Protein AF-A0A227J8K2-F1 (afdb_monomer_lite)

Structure (mmCIF, N/CA/C/O backbone):
data_AF-A0A227J8K2-F1
#
_entry.id   AF-A0A227J8K2-F1
#
loop_
_atom_site.group_PDB
_atom_site.id
_atom_site.type_symbol
_atom_site.label_atom_id
_atom_site.label_alt_id
_atom_site.label_comp_id
_atom_site.label_asym_id
_atom_site.label_entity_id
_atom_site.label_seq_id
_atom_site.pdbx_PDB_ins_code
_atom_site.Cartn_x
_atom_site.Cartn_y
_atom_site.Car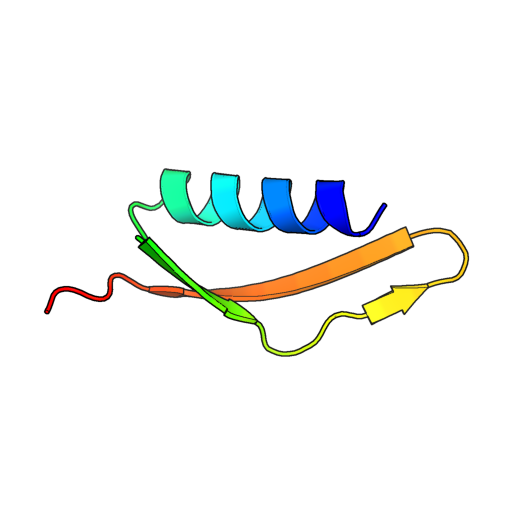tn_z
_atom_site.occupancy
_atom_site.B_iso_or_equiv
_atom_site.auth_seq_id
_atom_site.auth_comp_id
_atom_site.auth_asym_id
_atom_site.auth_atom_id
_atom_site.pdbx_PDB_model_num
ATOM 1 N N . MET A 1 1 ? 15.298 -2.114 -3.777 1.00 74.38 1 MET A N 1
ATOM 2 C CA . MET A 1 1 ? 14.055 -1.816 -4.523 1.00 74.38 1 MET A CA 1
ATOM 3 C C . MET A 1 1 ? 12.854 -2.501 -3.879 1.00 74.38 1 MET A C 1
ATOM 5 O O . MET A 1 1 ? 12.024 -1.794 -3.333 1.00 74.38 1 MET A O 1
ATOM 9 N N . MET A 1 2 ? 12.825 -3.837 -3.803 1.00 81.69 2 MET A N 1
ATOM 10 C CA . MET A 1 2 ? 11.735 -4.610 -3.176 1.00 81.69 2 MET A CA 1
ATOM 11 C C . MET A 1 2 ? 11.385 -4.186 -1.737 1.00 81.69 2 MET A C 1
ATOM 13 O O . MET A 1 2 ? 10.234 -3.881 -1.450 1.00 81.69 2 MET A O 1
ATOM 17 N N . GLN A 1 3 ? 12.380 -4.084 -0.847 1.00 83.75 3 GLN A N 1
ATOM 18 C CA . GLN A 1 3 ? 12.158 -3.684 0.552 1.00 83.75 3 GLN A CA 1
ATOM 19 C C . GLN A 1 3 ? 11.514 -2.291 0.681 1.00 83.75 3 GLN A C 1
ATOM 21 O O . GLN A 1 3 ? 10.655 -2.091 1.531 1.00 83.75 3 GLN A O 1
ATOM 26 N N . GLY A 1 4 ? 11.921 -1.342 -0.171 1.00 87.62 4 GLY A N 1
ATOM 27 C CA . GLY A 1 4 ? 11.371 0.017 -0.185 1.00 87.62 4 GLY A CA 1
ATOM 28 C C . GLY A 1 4 ? 9.905 0.010 -0.595 1.00 87.62 4 GLY A C 1
ATOM 29 O O . GLY A 1 4 ? 9.066 0.502 0.143 1.00 87.62 4 GLY A O 1
ATOM 30 N N . ALA A 1 5 ? 9.584 -0.680 -1.689 1.00 88.19 5 ALA A N 1
ATOM 31 C CA . ALA A 1 5 ? 8.211 -0.809 -2.161 1.00 88.19 5 ALA A CA 1
ATOM 32 C C . ALA A 1 5 ? 7.295 -1.539 -1.153 1.00 88.19 5 ALA A C 1
ATOM 34 O O . ALA A 1 5 ? 6.137 -1.167 -0.988 1.00 88.19 5 ALA A O 1
ATOM 35 N N . MET A 1 6 ? 7.811 -2.545 -0.433 1.00 89.25 6 MET A N 1
ATOM 36 C CA . MET A 1 6 ? 7.087 -3.181 0.679 1.00 89.25 6 MET A CA 1
ATOM 37 C C . MET A 1 6 ? 6.838 -2.211 1.840 1.00 89.25 6 MET A C 1
ATOM 39 O O . MET A 1 6 ? 5.767 -2.255 2.442 1.00 89.25 6 MET A O 1
ATOM 43 N N . ASN A 1 7 ? 7.813 -1.367 2.180 1.00 91.62 7 ASN A N 1
ATOM 44 C CA . ASN A 1 7 ? 7.650 -0.372 3.239 1.00 91.62 7 ASN A CA 1
ATOM 45 C C . ASN A 1 7 ? 6.632 0.696 2.831 1.00 91.62 7 ASN A C 1
ATOM 47 O O . ASN A 1 7 ? 5.748 1.009 3.620 1.00 91.62 7 ASN A O 1
ATOM 51 N N . ASP A 1 8 ? 6.692 1.180 1.592 1.00 91.69 8 ASP A N 1
ATOM 52 C CA . ASP A 1 8 ? 5.722 2.142 1.067 1.00 91.69 8 ASP A CA 1
ATOM 53 C C . ASP A 1 8 ? 4.303 1.560 1.082 1.00 91.69 8 ASP A C 1
ATOM 55 O O . ASP A 1 8 ? 3.356 2.228 1.493 1.00 91.69 8 ASP A O 1
ATOM 59 N N . LEU A 1 9 ? 4.140 0.288 0.707 1.00 90.81 9 LEU A N 1
ATOM 60 C CA . LEU A 1 9 ? 2.856 -0.411 0.783 1.00 90.81 9 LEU A CA 1
ATOM 61 C C . LEU A 1 9 ? 2.319 -0.483 2.225 1.00 90.81 9 LEU A C 1
ATOM 63 O O . LEU A 1 9 ? 1.136 -0.236 2.445 1.00 90.81 9 LEU A O 1
ATOM 67 N N . LYS A 1 10 ? 3.179 -0.774 3.208 1.00 91.62 10 LYS A N 1
ATOM 68 C CA . LYS A 1 10 ? 2.793 -0.799 4.629 1.00 91.62 10 LYS A CA 1
ATOM 69 C C . LYS A 1 10 ? 2.425 0.585 5.155 1.00 91.62 10 LYS A C 1
ATOM 71 O O . LYS A 1 10 ? 1.396 0.716 5.803 1.00 91.62 10 LYS A O 1
ATOM 76 N N . ASN A 1 11 ? 3.214 1.607 4.832 1.00 94.38 11 ASN A N 1
ATOM 77 C CA . ASN A 1 11 ? 2.951 2.986 5.248 1.00 94.38 11 ASN A CA 1
ATOM 78 C C . ASN A 1 11 ? 1.610 3.486 4.687 1.00 94.38 11 ASN A C 1
ATOM 80 O O . ASN A 1 11 ? 0.839 4.132 5.389 1.00 94.38 11 ASN A O 1
ATOM 84 N N . ASN A 1 12 ? 1.295 3.143 3.434 1.00 93.62 12 ASN A N 1
ATOM 85 C CA . ASN A 1 12 ? -0.000 3.470 2.837 1.00 93.62 12 ASN A CA 1
ATOM 86 C C . ASN A 1 12 ? -1.165 2.736 3.521 1.00 93.62 12 ASN A C 1
ATOM 88 O O . ASN A 1 12 ? -2.239 3.312 3.670 1.00 93.62 12 ASN A O 1
ATOM 92 N N . ALA A 1 13 ? -0.964 1.484 3.941 1.00 93.19 13 ALA A N 1
ATOM 93 C CA . ALA A 1 13 ? -1.972 0.733 4.686 1.00 93.19 13 ALA A CA 1
ATOM 94 C C . ALA A 1 13 ? -2.206 1.322 6.087 1.00 93.19 13 ALA A C 1
ATOM 96 O O . ALA A 1 13 ? -3.352 1.529 6.481 1.00 93.19 13 ALA A O 1
ATOM 97 N N . GLU A 1 14 ? -1.135 1.682 6.795 1.00 94.25 14 GLU A N 1
ATOM 98 C CA . GLU A 1 14 ? -1.219 2.348 8.098 1.00 94.25 14 GLU A CA 1
ATOM 99 C C . GLU A 1 14 ? -1.953 3.695 7.990 1.00 94.25 14 GLU A C 1
ATOM 101 O O . GLU A 1 14 ? -2.822 3.998 8.806 1.00 94.25 14 GLU A O 1
ATOM 106 N N . ALA A 1 15 ? -1.677 4.478 6.940 1.00 95.44 15 ALA A N 1
ATOM 107 C CA . ALA A 1 15 ? -2.308 5.779 6.713 1.00 95.44 15 ALA A CA 1
ATOM 108 C C . ALA A 1 15 ? -3.839 5.709 6.548 1.00 95.44 15 ALA A C 1
ATOM 110 O O . ALA A 1 15 ? -4.526 6.700 6.804 1.00 95.44 15 ALA A O 1
ATOM 111 N N . ILE A 1 16 ? -4.380 4.556 6.138 1.00 94.19 16 ILE A N 1
ATOM 112 C CA . ILE A 1 16 ? -5.829 4.312 6.049 1.00 94.19 16 ILE A CA 1
ATOM 113 C C . ILE A 1 16 ? -6.372 3.496 7.234 1.00 94.19 16 ILE A C 1
ATOM 115 O O . ILE A 1 16 ? -7.538 3.103 7.222 1.00 94.19 16 ILE A O 1
ATOM 119 N N . GLY A 1 17 ? -5.54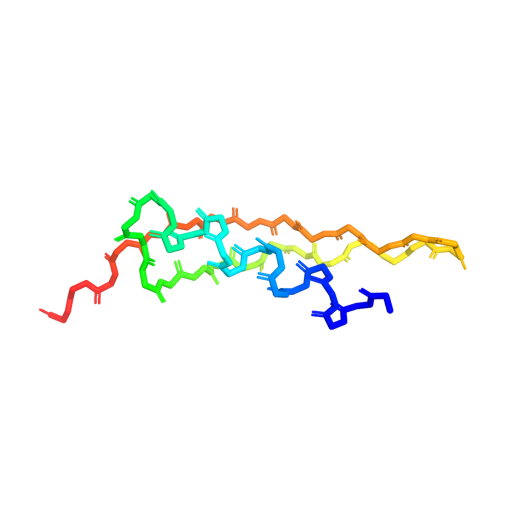3 3.241 8.250 1.00 92.56 17 GLY A N 1
ATOM 120 C CA . GLY A 1 17 ? -5.909 2.493 9.449 1.00 92.56 17 GLY A CA 1
ATOM 121 C C . GLY A 1 17 ? -6.039 0.986 9.235 1.00 92.56 17 GLY A C 1
ATOM 122 O O . GLY A 1 17 ? -6.698 0.337 10.033 1.00 92.56 17 GLY A O 1
ATOM 123 N N . ALA A 1 18 ? -5.460 0.423 8.175 1.00 93.31 18 ALA A N 1
ATOM 124 C CA . ALA A 1 18 ? -5.399 -1.022 7.982 1.00 93.31 18 ALA A CA 1
ATOM 125 C C . ALA A 1 18 ? -4.180 -1.612 8.709 1.00 93.31 18 ALA A C 1
ATOM 127 O O . ALA A 1 18 ? -3.103 -1.016 8.711 1.00 93.31 18 ALA A O 1
ATOM 128 N N . ASP A 1 19 ? -4.331 -2.805 9.280 1.00 92.62 19 ASP A N 1
ATOM 129 C CA . ASP A 1 19 ? -3.250 -3.541 9.953 1.00 92.62 19 ASP A CA 1
ATOM 130 C C . ASP A 1 19 ? -2.662 -4.657 9.074 1.00 92.62 19 ASP A C 1
ATOM 132 O O . ASP A 1 19 ? -1.539 -5.117 9.296 1.00 92.62 19 ASP A O 1
ATOM 136 N N . THR A 1 20 ? -3.402 -5.060 8.038 1.00 91.88 20 THR A N 1
ATOM 137 C CA . THR A 1 20 ? -3.078 -6.204 7.199 1.00 91.88 20 THR A CA 1
ATOM 138 C C . THR A 1 20 ? -3.212 -5.839 5.728 1.00 91.88 20 THR A C 1
ATOM 140 O O . THR A 1 20 ? -4.155 -5.170 5.302 1.00 91.88 20 THR A O 1
ATOM 143 N N . VAL A 1 21 ? -2.264 -6.306 4.909 1.00 91.44 21 VAL A N 1
ATOM 144 C CA . VAL A 1 21 ? -2.318 -6.142 3.452 1.00 91.44 21 VAL A CA 1
ATOM 145 C C . VAL A 1 21 ? -2.215 -7.500 2.777 1.00 91.44 21 VAL A C 1
ATOM 147 O O . VAL A 1 21 ? -1.199 -8.186 2.894 1.00 91.44 21 VAL A O 1
ATOM 150 N N . PHE A 1 22 ? -3.252 -7.879 2.031 1.00 90.69 22 PHE A N 1
ATOM 151 C CA . PHE A 1 22 ? -3.203 -9.039 1.148 1.00 90.69 22 PHE A CA 1
ATOM 152 C C . PHE A 1 22 ? -2.551 -8.639 -0.174 1.00 90.69 22 PHE A C 1
ATOM 154 O O . PHE A 1 22 ? -3.121 -7.883 -0.963 1.00 90.69 22 PHE A O 1
ATOM 161 N N . MET A 1 23 ? -1.337 -9.125 -0.408 1.00 88.12 23 MET A N 1
ATOM 162 C CA . MET A 1 23 ? -0.547 -8.801 -1.593 1.00 88.12 23 MET A CA 1
ATOM 163 C C . MET A 1 23 ? -0.934 -9.716 -2.760 1.00 88.12 23 MET A C 1
ATOM 165 O O . MET A 1 23 ? -0.865 -10.935 -2.629 1.00 88.12 23 MET A O 1
ATOM 169 N N . VAL A 1 24 ? -1.341 -9.140 -3.896 1.00 79.19 24 VAL A N 1
ATOM 170 C CA . VAL A 1 24 ? -1.943 -9.914 -5.002 1.00 79.19 24 VAL A CA 1
ATOM 171 C C . VAL A 1 24 ? -0.874 -10.516 -5.918 1.00 79.19 24 VAL A C 1
ATOM 173 O O . VAL A 1 24 ? -0.963 -11.686 -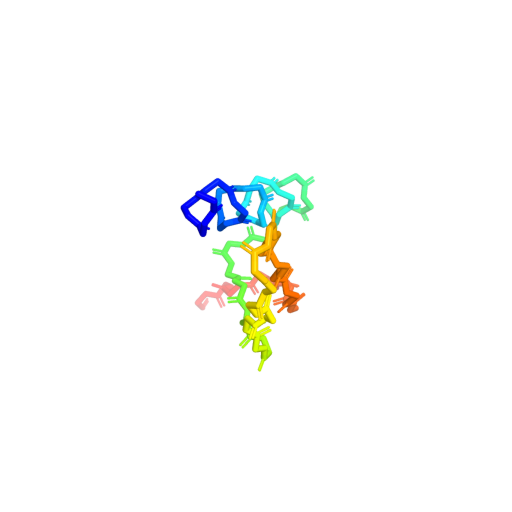6.270 1.00 79.19 24 VAL A O 1
ATOM 176 N N . SER A 1 25 ? 0.173 -9.763 -6.253 1.00 69.19 25 SER A N 1
ATOM 177 C CA . SER A 1 25 ? 1.473 -10.294 -6.680 1.00 69.19 25 SER A CA 1
ATOM 178 C C . SER A 1 25 ? 2.462 -9.132 -6.806 1.00 69.19 25 SER A C 1
ATOM 180 O O . SER A 1 25 ? 2.071 -8.032 -7.207 1.00 69.19 25 SER A O 1
ATOM 182 N N . PRO A 1 26 ? 3.748 -9.341 -6.503 1.00 70.06 26 PRO A N 1
ATOM 183 C CA . PRO A 1 26 ? 4.777 -8.404 -6.921 1.00 70.06 26 PRO A CA 1
ATOM 184 C C . PRO A 1 26 ? 4.980 -8.483 -8.443 1.00 70.06 26 PRO A C 1
ATOM 186 O O . PRO A 1 26 ? 5.036 -9.582 -9.001 1.00 70.06 26 PRO A O 1
ATOM 189 N N . GLN A 1 27 ? 5.094 -7.334 -9.113 1.00 74.38 27 GLN A N 1
ATOM 190 C CA . GLN A 1 27 ? 5.625 -7.235 -10.475 1.00 74.38 27 GLN A CA 1
ATOM 191 C C . GLN A 1 27 ? 7.068 -6.740 -10.399 1.00 74.38 27 GLN A C 1
ATOM 193 O O . GLN A 1 27 ? 7.331 -5.607 -9.985 1.00 74.38 27 GLN A O 1
ATOM 198 N N . ASP A 1 28 ? 7.992 -7.615 -10.790 1.00 72.94 28 ASP A N 1
ATOM 199 C CA . ASP A 1 28 ? 9.420 -7.326 -10.844 1.00 72.94 28 ASP A CA 1
ATOM 200 C C . ASP A 1 28 ? 9.809 -6.881 -12.262 1.00 72.94 28 ASP A C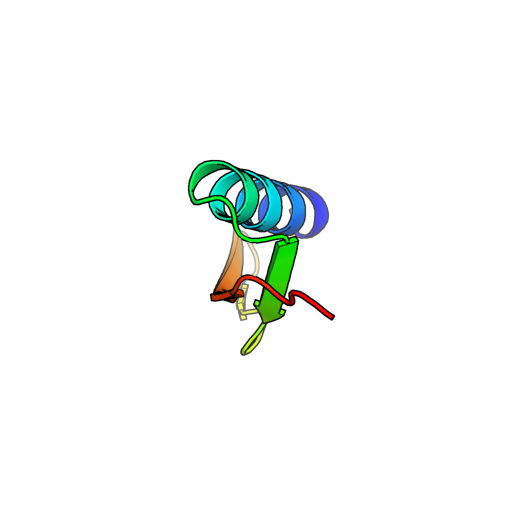 1
ATOM 202 O O . ASP A 1 28 ? 9.660 -7.639 -13.224 1.00 72.94 28 ASP A O 1
ATOM 206 N N . PHE A 1 29 ? 10.279 -5.643 -12.400 1.00 71.19 29 PHE A N 1
ATOM 207 C CA . PHE A 1 29 ? 10.860 -5.106 -13.628 1.00 71.19 29 PHE A CA 1
ATOM 208 C C . PHE A 1 29 ? 12.364 -4.892 -13.421 1.00 71.19 29 PHE A C 1
ATOM 210 O O . PHE A 1 29 ? 12.826 -4.603 -12.322 1.00 71.19 29 PHE A O 1
ATOM 217 N N . ILE A 1 30 ? 13.146 -4.937 -14.506 1.00 72.50 30 ILE A N 1
ATOM 218 C CA . ILE A 1 30 ? 14.622 -4.836 -14.463 1.00 72.50 30 ILE A CA 1
ATOM 219 C C . ILE A 1 30 ? 15.117 -3.594 -13.688 1.00 72.50 30 ILE A C 1
ATOM 221 O O . ILE A 1 30 ? 16.192 -3.623 -13.091 1.00 72.50 30 ILE A O 1
ATOM 225 N N . THR A 1 31 ? 14.340 -2.508 -13.669 1.00 78.88 31 THR A N 1
ATOM 226 C CA . THR A 1 31 ? 14.694 -1.237 -13.014 1.00 78.88 31 THR A CA 1
ATOM 227 C C . THR A 1 31 ? 13.684 -0.756 -11.970 1.00 78.88 31 THR A C 1
ATOM 229 O O . THR A 1 31 ? 13.911 0.285 -11.352 1.00 78.88 31 THR A O 1
ATOM 232 N N . SER A 1 32 ? 12.575 -1.465 -11.755 1.00 77.56 32 SER A N 1
ATOM 233 C CA . SER A 1 32 ? 11.531 -1.048 -10.817 1.00 77.56 32 SER A CA 1
ATOM 234 C C . SER A 1 32 ? 10.809 -2.246 -10.217 1.00 77.56 32 SER A C 1
ATOM 236 O O . SER A 1 32 ? 10.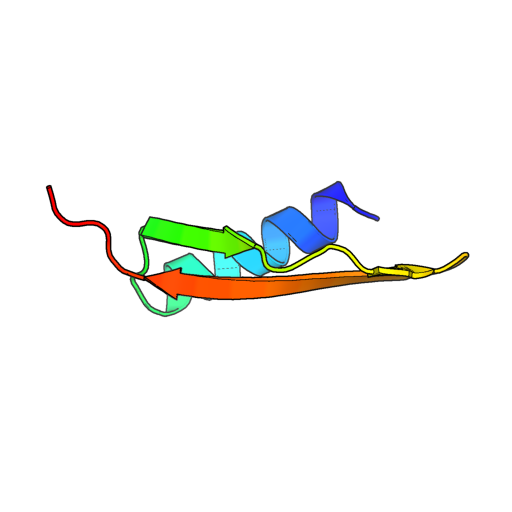709 -3.309 -10.814 1.00 77.56 32 SER A O 1
ATOM 238 N N . PHE A 1 33 ? 10.292 -2.073 -9.007 1.00 80.44 33 PHE A N 1
ATOM 239 C CA . PHE A 1 33 ? 9.524 -3.108 -8.333 1.00 80.44 33 PHE A CA 1
ATOM 240 C C . PHE A 1 33 ? 8.205 -2.503 -7.877 1.00 80.44 33 PHE A C 1
ATOM 242 O O . PHE A 1 33 ? 8.202 -1.545 -7.100 1.00 80.44 33 PHE A O 1
ATOM 249 N N . SER A 1 34 ? 7.100 -3.045 -8.378 1.00 82.94 34 SER A N 1
ATOM 250 C CA . SER A 1 34 ? 5.756 -2.572 -8.057 1.00 82.94 34 SER A CA 1
ATOM 251 C C . SER A 1 34 ? 5.001 -3.649 -7.295 1.00 82.94 34 SER A C 1
ATOM 253 O O . SER A 1 34 ? 4.993 -4.819 -7.677 1.00 82.94 34 SER A O 1
ATOM 255 N N . VAL A 1 35 ? 4.353 -3.245 -6.207 1.00 86.38 35 VAL A N 1
ATOM 256 C CA . VAL A 1 35 ? 3.578 -4.134 -5.341 1.00 86.38 35 VAL A CA 1
ATOM 257 C C . VAL A 1 35 ? 2.182 -3.563 -5.170 1.00 86.38 35 VAL A C 1
ATOM 259 O O . VAL A 1 35 ? 2.016 -2.381 -4.880 1.00 86.38 35 VAL A O 1
ATOM 262 N N . LEU A 1 36 ? 1.186 -4.418 -5.377 1.00 87.00 36 LEU A N 1
ATOM 263 C CA . LEU A 1 36 ? -0.231 -4.093 -5.284 1.00 87.00 36 LEU A CA 1
ATOM 264 C C . LEU A 1 36 ? -0.886 -5.056 -4.295 1.00 87.00 36 LEU A C 1
ATOM 266 O O . LEU A 1 36 ? -0.571 -6.251 -4.259 1.00 87.00 36 LEU A O 1
ATOM 270 N N . GLY A 1 37 ? -1.806 -4.538 -3.491 1.00 88.69 37 GLY A N 1
ATOM 271 C CA . GLY A 1 37 ? -2.492 -5.321 -2.477 1.00 88.69 37 GLY A CA 1
ATOM 272 C C . GLY A 1 37 ? -3.779 -4.667 -2.004 1.00 88.69 37 GLY A C 1
ATOM 273 O O . GLY A 1 37 ? -3.998 -3.477 -2.224 1.00 88.69 37 GLY A O 1
ATOM 274 N N . SER A 1 38 ? -4.620 -5.464 -1.350 1.00 91.88 38 SER A N 1
ATOM 275 C CA . SER A 1 38 ? -5.805 -4.984 -0.646 1.00 91.88 38 SER A CA 1
ATOM 276 C C . SER A 1 38 ? -5.464 -4.812 0.824 1.00 91.88 38 SER A C 1
ATOM 278 O O . SER A 1 38 ? -5.094 -5.778 1.490 1.00 91.88 38 SER A O 1
ATOM 280 N N . ALA A 1 39 ? -5.590 -3.590 1.321 1.00 93.62 39 ALA A N 1
ATOM 281 C CA . ALA A 1 39 ? -5.436 -3.277 2.731 1.00 93.62 39 ALA A CA 1
ATOM 282 C C . ALA A 1 39 ? -6.784 -3.457 3.447 1.00 93.62 39 ALA A C 1
ATOM 284 O O . ALA A 1 39 ? -7.822 -3.035 2.933 1.00 93.62 39 ALA A O 1
ATOM 285 N N . TYR A 1 40 ? -6.772 -4.126 4.595 1.00 92.00 40 TYR A N 1
ATOM 286 C CA . TYR A 1 40 ? -7.952 -4.367 5.420 1.00 92.00 40 TYR A CA 1
ATOM 287 C C . TYR A 1 40 ? -7.581 -4.341 6.902 1.00 92.00 40 TYR A C 1
ATOM 289 O O . TYR A 1 40 ? -6.420 -4.504 7.271 1.00 92.00 40 TYR A O 1
ATOM 297 N N . LEU A 1 41 ? -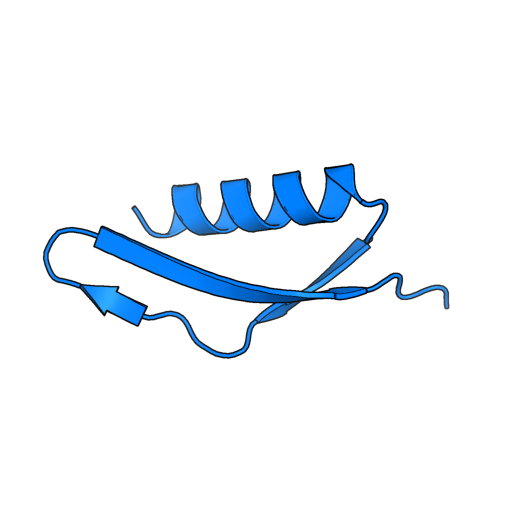8.588 -4.103 7.736 1.00 92.31 41 LEU A N 1
ATOM 298 C CA . LEU A 1 41 ? -8.474 -4.183 9.183 1.00 92.31 41 LEU A CA 1
ATOM 299 C C . LEU A 1 41 ? -8.870 -5.599 9.610 1.00 92.31 41 LEU A C 1
ATOM 301 O O . LEU A 1 41 ? -10.035 -5.985 9.478 1.00 92.31 41 LEU A O 1
ATOM 305 N N . CYS A 1 42 ? -7.908 -6.377 10.079 1.00 84.62 42 CYS A N 1
ATOM 306 C CA . CYS A 1 42 ? -8.120 -7.699 10.636 1.00 84.62 42 CYS A CA 1
ATOM 307 C C . CYS A 1 42 ? -8.322 -7.571 12.149 1.00 84.62 42 CYS A C 1
ATOM 309 O O . CYS A 1 42 ? -7.471 -7.957 12.942 1.00 84.62 42 CYS A O 1
ATOM 311 N N . ASN A 1 43 ? -9.470 -7.024 12.555 1.00 74.19 43 ASN A N 1
ATOM 312 C CA . ASN A 1 43 ? -9.891 -7.149 13.947 1.00 74.19 43 ASN A CA 1
ATOM 313 C C . ASN A 1 43 ? -10.175 -8.630 14.225 1.00 74.19 43 ASN A C 1
ATOM 315 O O . ASN A 1 43 ? -11.002 -9.222 13.527 1.00 74.19 43 ASN A O 1
ATOM 319 N N . GLU A 1 44 ? -9.475 -9.206 15.202 1.00 57.94 44 GLU A N 1
ATOM 320 C CA . GLU A 1 44 ? -9.769 -10.545 15.734 1.00 57.94 44 GLU A CA 1
ATOM 321 C C . GLU A 1 44 ? -11.221 -10.677 16.222 1.00 57.94 44 GLU A C 1
ATOM 323 O O . GLU A 1 44 ? -11.743 -9.717 16.842 1.00 57.94 44 GLU A O 1
#

InterPro domains:
  IPR025294 Protein of unknown function DUF4156 [PF13698] (2-42)

Sequence (44 aa):
MMQGAMNDLKNNAEAIGADTVFMVSPQDFITSFSVLGSAYLCNE

pLDDT: mean 85.32, std 8.88, range [57.94, 95.44]

Radius of gyration: 11.16 Å; chains: 1; bounding box: 25×16×30 Å

Foldseek 3Di:
DVVVQVVVVCVVLVVVPFPDWAWPDWDDDPPDIHTDTDGHHPDD

Organism: Vibrio parahaemolyticus (NCBI:txid670)

Secondary structure (DSSP, 8-state):
-HHHHHHHHHHHHHHTT-SEEEEEEEEEETTEEEEEEEEE----